Protein AF-A0A8K0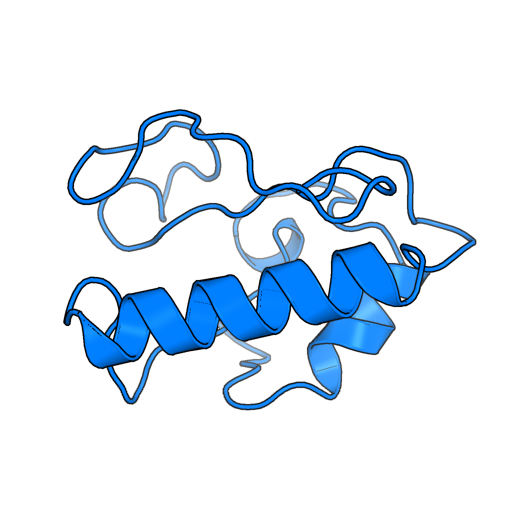CKU9-F1 (afdb_monomer_lite)

InterPro domains:
  IPR002502 N-acetylmuramoyl-L-alanine amidase domain [PF01510] (1-82)
  IPR002502 N-acetylmuramoyl-L-alanine amidase domain [cd06583] (1-83)
  IPR006619 Peptidoglycan recognition protein family domain, metazoa/bacteria [SM00701] (1-75)
  IPR015510 Peptidoglycan recognition protein [PTHR11022] (1-94)
  IPR036505 N-acetylmuramoyl-L-alanine amidase/PGRP domain superfamily [G3DSA:3.40.80.10] (1-98)
  IPR036505 N-acetylmuramoyl-L-alanine amidase/PGRP domain superfamily [SSF55846] (1-96)

Organism: Ignelater luminosus (NCBI:txid2038154)

Secondary structure (DSSP, 8-state):
--TTS----SS-TTS--SSSTTTTTT------SS--SSSPPPHHHHHHHHHHHHHHHHTTSS-TTPPB--GGGTSSS-TT-HHHHHHHTTSTTB-S--

Sequence (98 aa):
VGEDGNVYEGRGWGKTGAHAPDFNSKSIGICVIGTFTSKLPNAVALKAVKDLISCGVSQGKIKTAYKLLGHRQAKATECPGNKFYEEIKTWPNWTPNP

Structure (mmCIF, N/CA/C/O backbone):
data_AF-A0A8K0CKU9-F1
#
_entry.id   AF-A0A8K0CKU9-F1
#
loop_
_atom_site.group_PDB
_atom_site.id
_atom_site.type_symbol
_atom_site.label_atom_id
_atom_site.label_alt_id
_atom_site.label_comp_id
_atom_site.label_asym_id
_atom_site.label_entity_id
_atom_site.label_seq_id
_atom_site.pdbx_PDB_ins_code
_atom_site.Cartn_x
_atom_site.Cartn_y
_atom_site.Cartn_z
_atom_site.occupancy
_atom_site.B_iso_or_equiv
_atom_site.auth_seq_id
_atom_site.auth_comp_id
_atom_site.auth_asym_id
_atom_site.auth_atom_id
_atom_site.pdbx_PDB_model_num
ATOM 1 N N . VAL A 1 1 ? -1.784 -7.290 -2.988 1.00 98.62 1 VAL A N 1
ATOM 2 C CA . VAL A 1 1 ? -2.281 -6.843 -4.308 1.00 98.62 1 VAL A CA 1
ATOM 3 C C . VAL A 1 1 ? -1.290 -7.291 -5.356 1.00 98.62 1 VAL A C 1
ATOM 5 O O . VAL A 1 1 ? -0.111 -6.986 -5.201 1.00 98.62 1 VAL A O 1
ATOM 8 N N . GLY A 1 2 ? -1.732 -8.080 -6.330 1.00 98.62 2 GLY A N 1
ATOM 9 C CA . GLY A 1 2 ? -0.885 -8.540 -7.431 1.00 98.62 2 GLY A CA 1
ATOM 10 C C . GLY A 1 2 ? -0.917 -7.587 -8.626 1.00 98.62 2 GLY A C 1
ATOM 11 O O . GLY A 1 2 ? -1.813 -6.751 -8.743 1.00 98.62 2 GLY A O 1
ATOM 12 N N . GLU A 1 3 ? 0.056 -7.726 -9.530 1.00 98.56 3 GLU A N 1
ATOM 13 C CA . GLU A 1 3 ? 0.053 -7.040 -10.837 1.00 98.56 3 GLU A CA 1
ATOM 14 C C . GLU A 1 3 ? -1.036 -7.575 -11.790 1.00 98.56 3 GLU A C 1
ATOM 16 O O . GLU A 1 3 ? -1.276 -7.006 -12.848 1.00 98.56 3 GLU A O 1
ATOM 21 N N . ASP A 1 4 ? -1.764 -8.618 -11.401 1.00 98.56 4 ASP A N 1
ATOM 22 C CA . ASP A 1 4 ? -3.004 -9.062 -12.042 1.00 98.56 4 ASP A CA 1
ATOM 23 C C . ASP A 1 4 ? -4.230 -8.205 -11.659 1.00 98.56 4 ASP A C 1
ATOM 25 O O . ASP A 1 4 ? -5.320 -8.417 -12.181 1.00 98.56 4 ASP A O 1
ATOM 29 N N . GLY A 1 5 ? -4.066 -7.238 -10.747 1.00 97.94 5 GLY A N 1
ATOM 30 C CA . GLY A 1 5 ? -5.144 -6.381 -10.250 1.00 97.94 5 GLY A CA 1
ATOM 31 C C . GLY A 1 5 ? -5.981 -7.012 -9.134 1.00 97.94 5 GLY A C 1
ATOM 32 O O . GLY A 1 5 ? -6.897 -6.363 -8.628 1.00 97.94 5 GLY A O 1
ATOM 33 N N . ASN A 1 6 ? -5.664 -8.236 -8.698 1.00 98.69 6 ASN A N 1
ATOM 34 C CA . ASN A 1 6 ? -6.402 -8.903 -7.631 1.00 98.69 6 ASN A CA 1
ATOM 35 C C . ASN A 1 6 ? -5.919 -8.475 -6.238 1.00 98.69 6 ASN A C 1
ATOM 37 O O . ASN A 1 6 ? -4.725 -8.260 -5.967 1.00 98.69 6 ASN A O 1
ATOM 41 N N . VAL A 1 7 ? -6.874 -8.399 -5.310 1.00 98.69 7 VAL A N 1
ATOM 42 C CA . VAL A 1 7 ? -6.615 -8.235 -3.878 1.00 98.69 7 VAL A CA 1
ATOM 43 C C . VAL A 1 7 ? -6.661 -9.606 -3.214 1.00 98.69 7 VAL A C 1
ATOM 45 O O . VAL A 1 7 ? -7.673 -10.294 -3.256 1.00 98.69 7 VAL A O 1
ATOM 48 N N . TYR A 1 8 ? -5.560 -9.969 -2.564 1.00 98.69 8 TYR A N 1
ATOM 49 C CA . TYR A 1 8 ? -5.404 -11.228 -1.847 1.00 98.69 8 TYR A CA 1
ATOM 50 C C . TYR A 1 8 ? -5.454 -10.960 -0.347 1.00 98.69 8 TYR A C 1
ATOM 52 O O . TYR A 1 8 ? -4.719 -10.100 0.151 1.00 98.69 8 TYR A O 1
ATOM 60 N N . GLU A 1 9 ? -6.313 -11.679 0.370 1.00 98.38 9 GLU A N 1
ATOM 61 C CA . GLU A 1 9 ? -6.421 -11.543 1.817 1.00 98.38 9 GLU A CA 1
ATOM 62 C C . GLU A 1 9 ? -5.237 -12.224 2.520 1.00 98.38 9 GLU A C 1
ATOM 64 O O . GLU A 1 9 ? -4.975 -13.409 2.332 1.00 98.38 9 GLU A O 1
ATOM 69 N N . GLY A 1 10 ? -4.507 -11.449 3.327 1.00 97.75 10 GLY A N 1
ATOM 70 C CA . GLY A 1 10 ? -3.505 -11.964 4.261 1.00 97.75 10 GLY A CA 1
ATOM 71 C C . GLY A 1 10 ? -4.139 -12.281 5.616 1.00 97.75 10 GLY A C 1
ATOM 72 O O . GLY A 1 10 ? -4.869 -13.250 5.768 1.00 97.75 10 GLY A O 1
ATOM 73 N N . ARG A 1 11 ? -3.879 -11.440 6.629 1.00 96.94 11 ARG A N 1
ATOM 74 C CA . ARG A 1 11 ? -4.576 -11.555 7.927 1.00 96.94 11 ARG A CA 1
ATOM 75 C C . ARG A 1 11 ? -6.009 -11.031 7.922 1.00 96.94 11 ARG A C 1
ATOM 77 O O . ARG A 1 11 ? -6.757 -11.383 8.829 1.00 96.94 11 ARG A O 1
ATOM 84 N N . GLY A 1 12 ? -6.373 -10.224 6.934 1.00 96.50 12 GLY A N 1
ATOM 85 C CA . GLY A 1 12 ? -7.716 -9.670 6.820 1.00 96.50 12 GLY A CA 1
ATOM 86 C C . GLY A 1 12 ? -8.001 -8.520 7.783 1.00 96.50 12 GLY A C 1
ATOM 87 O O . GLY A 1 12 ? -7.157 -8.083 8.570 1.00 96.50 12 GLY A O 1
ATOM 88 N N . TRP A 1 13 ? -9.221 -8.000 7.690 1.00 97.25 13 TRP A N 1
ATOM 89 C CA . TRP A 1 13 ? -9.675 -6.865 8.489 1.00 97.25 13 TRP A CA 1
ATOM 90 C C . TRP A 1 13 ? -9.861 -7.228 9.967 1.00 97.25 13 TRP A C 1
ATOM 92 O O . TRP A 1 13 ? -10.333 -8.310 10.307 1.00 97.25 13 TRP A O 1
ATOM 102 N N . GLY A 1 14 ? -9.555 -6.286 10.865 1.00 95.00 14 GLY A N 1
ATOM 103 C CA . GLY A 1 14 ? -9.784 -6.452 12.308 1.00 95.00 14 GLY A CA 1
ATOM 104 C C . GLY A 1 14 ? -8.862 -7.469 12.991 1.00 95.00 14 GLY A C 1
ATOM 105 O O . GLY A 1 14 ? -9.112 -7.847 14.134 1.00 95.00 14 GLY A O 1
ATOM 106 N N . LYS A 1 15 ? -7.805 -7.924 12.308 1.00 96.88 15 LYS A N 1
ATOM 107 C CA . LYS A 1 15 ? -6.780 -8.815 12.857 1.00 96.88 15 LYS A CA 1
ATOM 108 C C . LYS A 1 15 ? -5.442 -8.086 12.949 1.00 96.88 15 LYS A C 1
ATOM 110 O O . LYS A 1 15 ? -5.041 -7.396 12.016 1.00 96.88 15 LYS A O 1
ATOM 115 N N . THR A 1 16 ? -4.726 -8.295 14.050 1.00 97.31 16 THR A N 1
ATOM 116 C CA . THR A 1 16 ? -3.362 -7.781 14.230 1.00 97.31 16 THR A CA 1
ATOM 117 C C . THR A 1 16 ? -2.393 -8.519 13.304 1.00 97.31 16 THR A C 1
ATOM 119 O O . THR A 1 16 ? -2.299 -9.751 13.335 1.00 97.31 16 THR A O 1
ATOM 122 N N . GLY A 1 17 ? -1.683 -7.759 12.468 1.00 95.38 17 GLY A N 1
ATOM 123 C CA . GLY A 1 17 ? -0.622 -8.256 11.591 1.00 95.38 17 GLY A CA 1
ATOM 124 C C . GLY A 1 17 ? 0.754 -8.308 12.269 1.00 95.38 17 GLY A C 1
ATOM 125 O O . GLY A 1 17 ? 0.886 -8.078 13.468 1.00 95.38 17 GLY A O 1
ATOM 126 N N . ALA A 1 18 ? 1.794 -8.597 11.483 1.00 97.12 18 ALA A N 1
ATOM 127 C CA . ALA A 1 18 ? 3.196 -8.608 11.924 1.00 97.12 18 ALA A CA 1
ATOM 128 C C . ALA A 1 18 ? 4.130 -7.914 10.907 1.00 97.12 18 ALA A C 1
ATOM 130 O O . ALA A 1 18 ? 5.242 -8.363 10.647 1.00 97.12 18 ALA A O 1
ATOM 131 N N . HIS A 1 19 ? 3.659 -6.831 10.284 1.00 96.31 19 HIS A N 1
ATOM 132 C CA . HIS A 1 19 ? 4.368 -6.116 9.216 1.00 96.31 19 HIS A CA 1
ATOM 133 C C . HIS A 1 19 ? 5.230 -4.944 9.718 1.00 96.31 19 HIS A C 1
ATOM 135 O O . HIS A 1 19 ? 6.278 -4.664 9.138 1.00 96.31 19 HIS A O 1
ATOM 141 N N . ALA A 1 20 ? 4.835 -4.258 10.792 1.00 97.44 20 ALA A N 1
ATOM 142 C CA . ALA A 1 20 ? 5.555 -3.112 11.353 1.00 97.44 20 ALA A CA 1
ATOM 143 C C . ALA A 1 20 ? 5.353 -3.063 12.883 1.00 97.44 20 ALA A C 1
ATOM 145 O O . ALA A 1 20 ? 4.245 -2.734 13.304 1.00 97.44 20 ALA A O 1
ATOM 146 N N . PRO A 1 21 ? 6.370 -3.401 13.706 1.00 96.50 21 PRO A N 1
ATOM 147 C CA . PRO A 1 21 ? 6.230 -3.634 15.152 1.00 96.50 21 PRO A CA 1
ATOM 148 C C . PRO A 1 21 ? 5.367 -2.610 15.900 1.00 96.50 21 PRO A C 1
ATOM 150 O O . PRO A 1 21 ? 4.373 -2.997 16.509 1.00 96.50 21 PRO A O 1
ATOM 153 N N . ASP A 1 22 ? 5.651 -1.316 15.738 1.00 96.75 22 ASP A N 1
ATOM 154 C CA . ASP A 1 22 ? 4.962 -0.236 16.466 1.00 96.75 22 ASP A CA 1
ATOM 155 C C . ASP A 1 22 ? 3.609 0.169 15.859 1.00 96.75 22 ASP A C 1
ATOM 157 O O . ASP A 1 22 ? 2.910 1.047 16.378 1.00 96.75 22 ASP A O 1
ATOM 161 N N . PHE A 1 23 ? 3.238 -0.446 14.733 1.00 97.44 23 PHE A N 1
ATOM 162 C CA . PHE A 1 23 ? 2.035 -0.136 13.962 1.00 97.44 23 PHE A CA 1
ATOM 163 C C . PHE A 1 23 ? 1.076 -1.319 13.815 1.00 97.44 23 PHE A C 1
ATOM 165 O O . PHE A 1 23 ? -0.086 -1.100 13.493 1.00 97.44 23 PHE A O 1
ATOM 172 N N . ASN A 1 24 ? 1.510 -2.547 14.104 1.00 97.56 24 ASN A N 1
ATOM 173 C CA . ASN A 1 24 ? 0.729 -3.772 13.903 1.00 97.56 24 ASN A CA 1
ATOM 174 C C . ASN A 1 24 ? -0.673 -3.744 14.534 1.00 97.56 24 ASN A C 1
ATOM 176 O O . ASN A 1 24 ? -1.601 -4.316 13.971 1.00 97.56 24 ASN A O 1
ATOM 180 N N . SER A 1 25 ? -0.832 -3.100 15.695 1.00 96.56 25 SER A N 1
ATOM 181 C CA . SER A 1 25 ? -2.106 -3.007 16.425 1.00 96.56 25 SER A CA 1
ATOM 182 C C . SER A 1 25 ? -2.964 -1.794 16.046 1.00 96.56 25 SER A C 1
ATOM 184 O O . SER A 1 25 ? -4.104 -1.695 16.493 1.00 96.56 25 SER A O 1
ATOM 186 N N . LYS A 1 26 ? -2.434 -0.859 15.246 1.00 95.50 26 LYS A N 1
ATOM 187 C CA . LYS A 1 26 ? -3.077 0.430 14.929 1.00 95.50 26 LYS A CA 1
ATOM 188 C C . LYS A 1 26 ? -3.144 0.746 13.433 1.00 95.50 26 LYS A C 1
ATOM 190 O O . LYS A 1 26 ? -3.557 1.845 13.067 1.00 95.50 26 LYS A O 1
ATOM 195 N N . SER A 1 27 ? -2.728 -0.175 12.568 1.00 97.12 27 SER A N 1
ATOM 196 C CA . SER A 1 27 ? -2.742 0.008 11.117 1.00 97.12 27 SER A CA 1
ATOM 197 C C . SER A 1 27 ? -3.104 -1.272 10.370 1.00 97.12 27 SER A C 1
ATOM 199 O O . SER A 1 27 ? -3.113 -2.366 10.931 1.00 97.12 27 SER A O 1
ATOM 201 N N . ILE A 1 28 ? -3.398 -1.111 9.081 1.00 98.06 28 ILE A N 1
ATOM 202 C CA . ILE A 1 28 ? -3.554 -2.207 8.129 1.00 98.06 28 ILE A CA 1
ATOM 203 C C . ILE A 1 28 ? -2.370 -2.159 7.166 1.00 98.06 28 ILE A C 1
ATOM 205 O O . ILE A 1 28 ? -2.148 -1.148 6.500 1.00 98.06 28 ILE A O 1
ATOM 209 N N . GLY A 1 29 ? -1.611 -3.250 7.082 1.00 98.06 29 GLY A N 1
ATOM 210 C CA . GLY A 1 29 ? -0.545 -3.406 6.097 1.00 98.06 29 GLY A CA 1
ATOM 211 C C . GLY A 1 29 ? -1.084 -3.892 4.753 1.00 98.06 29 GLY A C 1
ATOM 212 O O . GLY A 1 29 ? -1.603 -5.003 4.661 1.00 98.06 29 GLY A O 1
ATOM 213 N N . ILE A 1 30 ? -0.908 -3.091 3.700 1.00 98.62 30 ILE A N 1
ATOM 214 C CA . ILE A 1 30 ? -1.215 -3.481 2.317 1.00 98.62 30 ILE A CA 1
ATOM 215 C C . ILE A 1 30 ? 0.104 -3.720 1.581 1.00 98.62 30 ILE A C 1
ATOM 217 O O . ILE A 1 30 ? 0.897 -2.801 1.393 1.00 98.62 30 ILE A O 1
ATOM 221 N N . CYS A 1 31 ? 0.339 -4.962 1.157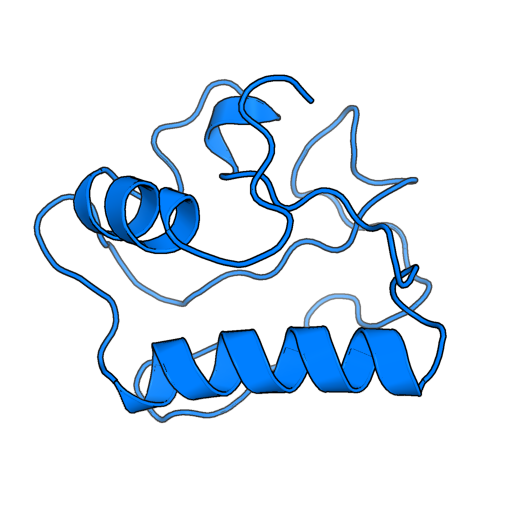 1.00 98.38 31 CYS A N 1
ATOM 222 C CA . CYS A 1 31 ? 1.507 -5.331 0.362 1.00 98.38 31 CYS A CA 1
ATOM 223 C C . CYS A 1 31 ? 1.144 -5.382 -1.127 1.00 98.38 31 CYS A C 1
ATOM 225 O O . CYS A 1 31 ? 0.171 -6.045 -1.512 1.00 98.38 31 CYS A O 1
ATOM 227 N N . VAL A 1 32 ? 1.936 -4.713 -1.964 1.00 98.75 32 VAL A N 1
ATOM 228 C CA . VAL A 1 32 ? 1.914 -4.905 -3.418 1.00 98.75 32 VAL A CA 1
ATOM 229 C C . VAL A 1 32 ? 3.003 -5.915 -3.764 1.00 98.75 32 VAL A C 1
ATOM 231 O O . VAL A 1 32 ? 4.151 -5.745 -3.363 1.00 98.75 32 VAL A O 1
ATOM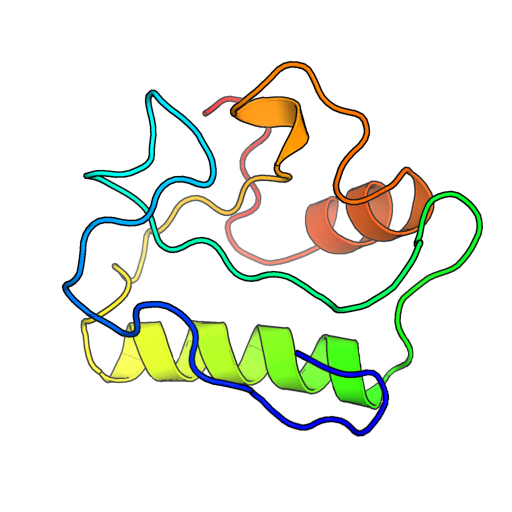 234 N N . ILE A 1 33 ? 2.632 -6.996 -4.444 1.00 98.69 33 ILE A N 1
ATOM 235 C CA . ILE A 1 33 ? 3.503 -8.147 -4.687 1.00 98.69 33 ILE A CA 1
ATOM 236 C C . ILE A 1 33 ? 4.483 -7.785 -5.806 1.00 98.69 33 ILE A C 1
ATOM 238 O O . ILE A 1 33 ? 4.082 -7.647 -6.958 1.00 98.69 33 ILE A O 1
ATOM 242 N N . GLY A 1 34 ? 5.761 -7.619 -5.462 1.00 98.25 34 GLY A N 1
ATOM 243 C CA . GLY A 1 34 ? 6.827 -7.320 -6.417 1.00 98.25 34 GLY A CA 1
ATOM 244 C C . GLY A 1 34 ? 7.961 -6.485 -5.820 1.00 98.25 34 GLY A C 1
ATOM 245 O O . GLY A 1 34 ? 8.020 -6.248 -4.613 1.00 98.25 34 GLY A O 1
ATOM 246 N N . THR A 1 35 ? 8.864 -6.028 -6.690 1.00 98.50 35 THR A N 1
ATOM 247 C CA . THR A 1 35 ? 9.973 -5.125 -6.345 1.00 98.50 35 THR A CA 1
ATOM 248 C C . THR A 1 35 ? 9.841 -3.828 -7.132 1.00 98.50 35 THR A C 1
ATOM 250 O O . THR A 1 35 ? 9.907 -3.826 -8.363 1.00 98.50 35 THR A O 1
ATOM 253 N N . PHE A 1 36 ? 9.693 -2.716 -6.411 1.00 98.62 36 PHE A N 1
ATOM 254 C CA . PHE A 1 36 ? 9.357 -1.410 -6.988 1.00 98.62 36 PHE A CA 1
ATOM 255 C C . PHE A 1 36 ? 10.397 -0.329 -6.672 1.00 98.62 36 PHE A C 1
ATOM 257 O O . PHE A 1 36 ? 10.097 0.860 -6.537 1.00 98.62 36 PHE A O 1
ATOM 264 N N . THR A 1 37 ? 11.659 -0.744 -6.538 1.00 98.50 37 THR A N 1
ATOM 265 C CA . THR A 1 37 ? 12.781 0.177 -6.331 1.00 98.50 37 THR A CA 1
ATOM 266 C C . THR A 1 37 ? 13.003 1.062 -7.555 1.00 98.50 37 THR A C 1
ATOM 268 O O . THR A 1 37 ? 13.129 2.274 -7.403 1.00 98.50 37 THR A O 1
ATOM 271 N N . SER A 1 38 ? 12.992 0.481 -8.758 1.00 98.31 38 SER A N 1
ATOM 272 C CA . SER A 1 38 ? 13.289 1.162 -10.029 1.00 98.31 38 SER A CA 1
ATOM 273 C C . SER A 1 38 ? 12.096 1.290 -10.983 1.00 98.31 38 SER A C 1
ATOM 275 O O . SER A 1 38 ? 12.198 1.998 -11.983 1.00 98.31 38 SER A O 1
ATOM 277 N N . LYS A 1 39 ? 10.953 0.671 -10.667 1.00 98.19 39 LYS A N 1
ATOM 278 C CA . LYS A 1 39 ? 9.714 0.722 -11.460 1.00 98.19 39 LYS A CA 1
ATOM 279 C C . LYS A 1 39 ? 8.489 0.863 -10.561 1.00 98.19 39 LYS A C 1
ATOM 281 O O . LYS A 1 39 ? 8.560 0.521 -9.384 1.00 98.19 39 LYS A O 1
ATOM 286 N N . LEU A 1 40 ? 7.382 1.345 -11.115 1.00 98.62 40 LEU A N 1
ATOM 287 C CA . LEU A 1 40 ? 6.091 1.351 -10.426 1.00 98.62 40 LEU A CA 1
ATOM 288 C C . LEU A 1 40 ? 5.392 -0.009 -10.555 1.00 98.62 40 LEU A C 1
ATOM 290 O O . LEU A 1 40 ? 5.644 -0.715 -11.536 1.00 98.62 40 LEU A O 1
ATOM 294 N N . PRO A 1 41 ? 4.497 -0.361 -9.613 1.00 98.69 41 PRO A N 1
ATOM 295 C CA . PRO A 1 41 ? 3.446 -1.329 -9.891 1.00 98.69 41 PRO A CA 1
ATOM 296 C C . PRO A 1 41 ? 2.635 -0.883 -11.105 1.00 98.69 41 PRO A C 1
ATOM 298 O O . PRO A 1 41 ? 2.449 0.318 -11.325 1.00 98.69 41 PRO A O 1
ATOM 301 N N . ASN A 1 42 ? 2.134 -1.833 -11.886 1.00 98.75 42 ASN A N 1
ATOM 302 C CA . ASN A 1 42 ? 1.292 -1.495 -13.024 1.00 98.75 42 ASN A CA 1
ATOM 303 C C . ASN A 1 42 ? -0.018 -0.784 -12.614 1.00 98.75 42 ASN A C 1
ATOM 305 O O . ASN A 1 42 ? -0.437 -0.768 -11.452 1.00 98.75 42 ASN A O 1
ATOM 309 N N . ALA A 1 43 ? -0.689 -0.184 -13.600 1.00 98.69 43 ALA A N 1
ATOM 310 C CA . ALA A 1 43 ? -1.867 0.647 -13.361 1.00 98.69 43 ALA A CA 1
ATOM 311 C C . ALA A 1 43 ? -3.012 -0.107 -12.660 1.00 98.69 43 ALA A C 1
ATOM 313 O O . ALA A 1 43 ? -3.693 0.472 -11.811 1.00 98.69 43 ALA A O 1
ATOM 314 N N . VAL A 1 44 ? -3.209 -1.394 -12.973 1.00 98.75 44 VAL A N 1
ATOM 315 C CA . VAL A 1 44 ? -4.276 -2.201 -12.361 1.00 98.75 44 VAL A CA 1
ATOM 316 C C . VAL A 1 44 ? -3.991 -2.501 -10.890 1.00 98.75 44 VAL A C 1
ATOM 318 O O . VAL A 1 44 ? -4.902 -2.396 -10.072 1.00 98.75 44 VAL A O 1
ATOM 321 N N . ALA A 1 45 ? -2.734 -2.754 -10.513 1.00 98.88 45 ALA A N 1
ATOM 322 C CA . ALA A 1 45 ? -2.341 -2.905 -9.114 1.00 98.88 45 ALA A CA 1
ATOM 323 C C . ALA A 1 45 ? -2.489 -1.592 -8.333 1.00 98.88 45 ALA A C 1
ATOM 325 O O . ALA A 1 45 ? -3.038 -1.592 -7.231 1.00 98.88 45 ALA A O 1
ATOM 326 N N . LEU A 1 46 ? -2.048 -0.461 -8.900 1.00 98.88 46 LEU A N 1
ATOM 327 C CA . LEU A 1 46 ? -2.198 0.854 -8.260 1.00 98.88 46 LEU A C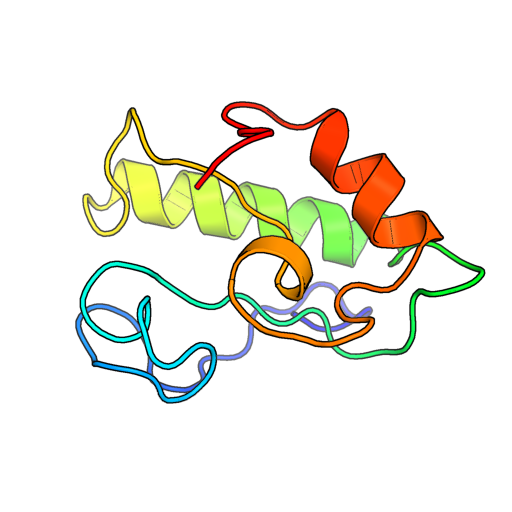A 1
ATOM 328 C C . LEU A 1 46 ? -3.673 1.194 -8.025 1.00 98.88 46 LEU A C 1
ATOM 330 O O . LEU A 1 46 ? -4.038 1.642 -6.935 1.00 98.88 46 LEU A O 1
ATOM 334 N N . LYS A 1 47 ? -4.527 0.940 -9.024 1.00 98.81 47 LYS A N 1
ATOM 335 C CA . LYS A 1 47 ? -5.975 1.108 -8.898 1.00 98.81 47 LYS A CA 1
ATOM 336 C C . LYS A 1 47 ? -6.545 0.202 -7.805 1.00 98.81 47 LYS A C 1
ATOM 338 O O . LYS A 1 47 ? -7.254 0.696 -6.937 1.00 98.81 47 LYS A O 1
ATOM 343 N N . ALA A 1 48 ? -6.177 -1.078 -7.787 1.00 98.88 48 ALA A N 1
ATOM 344 C CA . ALA A 1 48 ? -6.660 -2.028 -6.789 1.00 98.88 48 ALA A CA 1
ATOM 345 C C . ALA A 1 48 ? -6.274 -1.637 -5.351 1.00 98.88 48 ALA A C 1
ATOM 347 O O . ALA A 1 48 ? -7.077 -1.808 -4.437 1.00 98.88 48 ALA A O 1
ATOM 348 N N . VAL A 1 49 ? -5.084 -1.063 -5.126 1.00 98.75 49 VAL A N 1
ATOM 349 C CA . VAL A 1 49 ? -4.712 -0.530 -3.801 1.00 98.75 49 VAL A CA 1
ATOM 350 C C . VAL A 1 49 ? -5.603 0.652 -3.412 1.00 98.75 49 VAL A C 1
ATOM 352 O O . VAL A 1 49 ? -6.101 0.686 -2.287 1.00 98.75 49 VAL A O 1
ATOM 355 N N . LYS A 1 50 ? -5.818 1.613 -4.321 1.00 98.75 50 LYS A N 1
ATOM 356 C CA . LYS A 1 50 ? -6.674 2.783 -4.060 1.00 98.75 50 LYS A CA 1
ATOM 357 C C . LYS A 1 50 ? -8.111 2.353 -3.758 1.00 98.75 50 LYS A C 1
ATOM 359 O O . LYS A 1 50 ? -8.660 2.763 -2.738 1.00 98.75 50 LYS A O 1
ATOM 364 N N . ASP A 1 51 ? -8.664 1.454 -4.568 1.00 98.81 51 ASP A N 1
ATOM 365 C CA . ASP A 1 51 ? -10.005 0.897 -4.373 1.00 98.81 51 ASP A CA 1
ATOM 366 C C . ASP A 1 51 ? -10.113 0.140 -3.041 1.00 98.81 51 ASP A C 1
ATOM 368 O O . ASP A 1 51 ? -11.100 0.292 -2.324 1.00 98.81 51 ASP A O 1
ATOM 372 N N . LEU A 1 52 ? -9.084 -0.627 -2.659 1.00 98.75 52 LEU A N 1
ATOM 373 C CA . LEU A 1 52 ? -9.044 -1.334 -1.377 1.00 98.75 52 LEU A CA 1
ATOM 374 C C . LEU A 1 52 ? -9.055 -0.370 -0.184 1.00 98.75 52 LEU A C 1
ATOM 376 O O . LEU A 1 52 ? -9.762 -0.617 0.793 1.00 98.75 52 LEU A O 1
ATOM 380 N N . ILE A 1 53 ? -8.298 0.728 -0.258 1.00 98.69 53 ILE A N 1
ATOM 381 C CA . ILE A 1 53 ? -8.298 1.769 0.778 1.00 98.69 53 ILE A CA 1
ATOM 382 C C . ILE A 1 53 ? -9.683 2.418 0.864 1.00 98.69 53 ILE A C 1
ATOM 384 O O . ILE A 1 53 ? -10.255 2.481 1.952 1.00 98.69 53 ILE A O 1
ATOM 388 N N . SER A 1 54 ? -10.254 2.843 -0.268 1.00 98.56 54 SER A N 1
ATOM 389 C CA . SER A 1 54 ? -11.594 3.443 -0.323 1.00 98.56 54 SER A CA 1
ATOM 390 C C . SER A 1 54 ? -12.672 2.507 0.226 1.00 98.56 54 SER A C 1
ATOM 392 O O . SER A 1 54 ? -13.513 2.935 1.014 1.00 98.56 54 SER A O 1
ATOM 394 N N . CYS A 1 55 ? -12.608 1.223 -0.122 1.00 98.56 55 CYS A N 1
ATOM 395 C CA . CYS A 1 55 ? -13.498 0.178 0.377 1.00 98.56 55 CYS A CA 1
ATOM 396 C C . CYS A 1 55 ? -13.341 -0.035 1.894 1.00 98.56 55 CYS A C 1
ATOM 398 O O . CYS A 1 55 ? -14.325 -0.162 2.624 1.00 98.56 55 CYS A O 1
ATOM 400 N N . GLY A 1 56 ? -12.105 -0.015 2.402 1.00 98.50 56 GLY A N 1
ATOM 401 C CA . GLY A 1 56 ? -11.835 -0.064 3.838 1.00 98.50 56 GLY A CA 1
ATOM 402 C C . GLY A 1 56 ? -12.413 1.142 4.583 1.00 98.50 56 GLY A C 1
ATOM 403 O O . GLY A 1 56 ? -12.959 0.976 5.674 1.00 98.50 56 GLY A O 1
ATOM 404 N N . VAL A 1 57 ? -12.343 2.338 3.992 1.00 98.56 57 VAL A N 1
ATOM 405 C CA . VAL A 1 57 ? -12.949 3.556 4.553 1.00 98.56 57 VAL A CA 1
ATOM 406 C C . VAL A 1 57 ? -14.474 3.469 4.549 1.00 98.56 57 VAL A C 1
ATOM 408 O O . VAL A 1 57 ? -15.092 3.700 5.587 1.00 98.56 57 VAL A O 1
ATOM 411 N N . SER A 1 58 ? -15.095 3.083 3.430 1.00 98.56 58 SER A N 1
ATOM 412 C CA . SER A 1 58 ? -16.559 2.991 3.324 1.00 98.56 58 SER A CA 1
ATOM 413 C C . SER A 1 58 ? -17.159 1.951 4.273 1.00 98.56 58 SER A C 1
ATOM 415 O O . SER A 1 58 ? -18.276 2.120 4.748 1.00 98.56 58 SER A O 1
ATOM 417 N N . GLN A 1 59 ? -16.412 0.887 4.580 1.00 98.06 59 GLN A N 1
ATOM 418 C CA . GLN A 1 59 ? -16.809 -0.148 5.538 1.00 98.06 59 GLN A CA 1
ATOM 419 C C . GLN A 1 59 ? -16.430 0.172 6.995 1.00 98.06 59 GLN A C 1
ATOM 421 O O . GLN A 1 59 ? -16.606 -0.674 7.875 1.00 98.06 59 GLN A O 1
ATOM 426 N N . GLY A 1 60 ? -15.842 1.341 7.270 1.00 97.88 60 GLY A N 1
ATOM 427 C CA . GLY A 1 60 ? -15.390 1.719 8.613 1.00 97.88 60 GLY A CA 1
ATOM 428 C C . GLY A 1 60 ? -14.224 0.880 9.155 1.00 97.88 60 GLY A C 1
ATOM 429 O O . GLY A 1 60 ? -13.948 0.911 10.352 1.00 97.88 60 GLY A O 1
ATOM 430 N N . LYS A 1 61 ? -13.528 0.121 8.299 1.00 97.75 61 LYS A N 1
ATOM 431 C CA . LYS A 1 61 ? -12.314 -0.640 8.654 1.00 97.75 61 LYS A CA 1
ATOM 432 C C . LYS A 1 61 ? -11.073 0.251 8.709 1.00 97.75 61 LYS A C 1
ATOM 434 O O . LYS A 1 61 ? -10.132 -0.049 9.438 1.00 97.75 61 LYS A O 1
ATOM 439 N N . ILE A 1 62 ? -11.082 1.340 7.945 1.00 98.19 62 ILE A N 1
ATOM 440 C CA . ILE A 1 62 ? -10.069 2.396 7.930 1.00 98.19 62 ILE A CA 1
ATOM 441 C C . ILE A 1 62 ? -10.779 3.704 8.303 1.00 98.19 62 ILE A C 1
ATOM 443 O O . ILE A 1 62 ? -11.868 3.985 7.810 1.00 98.19 62 ILE A O 1
ATOM 447 N N . LYS A 1 63 ? -10.190 4.510 9.193 1.00 97.69 63 LYS A N 1
ATOM 448 C CA . LYS A 1 63 ? -10.757 5.824 9.546 1.00 97.69 63 LYS A CA 1
ATOM 449 C C . LYS A 1 63 ? -10.725 6.748 8.329 1.00 97.69 63 LYS A C 1
ATOM 451 O O . LYS A 1 63 ? -9.770 6.697 7.574 1.00 97.69 63 LYS A O 1
ATOM 456 N N . THR A 1 64 ? -11.697 7.642 8.176 1.00 97.00 64 THR A N 1
ATOM 457 C CA . THR A 1 64 ? -11.707 8.639 7.085 1.00 97.00 64 THR A CA 1
ATOM 458 C C . THR A 1 64 ? -10.454 9.521 7.084 1.00 97.00 64 THR A C 1
ATOM 460 O O . THR A 1 64 ? -9.853 9.726 6.037 1.00 97.00 64 THR A O 1
ATOM 463 N N . ALA A 1 65 ? -10.010 9.963 8.264 1.00 96.69 65 ALA A N 1
ATOM 464 C CA . ALA A 1 65 ? -8.761 10.701 8.474 1.00 96.69 65 ALA A CA 1
ATOM 465 C C . ALA A 1 65 ? -7.569 9.766 8.776 1.00 96.69 65 ALA A C 1
ATOM 467 O O . ALA A 1 65 ? -6.825 9.976 9.736 1.00 96.69 65 ALA A O 1
ATOM 468 N N . TYR A 1 66 ? -7.432 8.666 8.028 1.00 98.12 66 TYR A N 1
ATOM 469 C CA . TYR A 1 66 ? -6.284 7.767 8.172 1.00 98.12 66 TYR A CA 1
ATOM 470 C C . TYR A 1 66 ? -4.975 8.475 7.809 1.00 98.12 66 TYR A C 1
ATOM 472 O O . TYR A 1 66 ? -4.978 9.471 7.098 1.00 98.12 66 TYR A O 1
ATOM 480 N N . LYS A 1 67 ? -3.844 7.933 8.269 1.00 98.38 67 LYS A N 1
ATOM 481 C CA . LYS A 1 67 ? -2.514 8.313 7.781 1.00 98.38 67 LYS A CA 1
ATOM 482 C C . LYS A 1 67 ? -2.032 7.256 6.796 1.00 98.38 67 LYS A C 1
ATOM 484 O O . LYS A 1 67 ? -2.031 6.070 7.131 1.00 98.38 67 LYS A O 1
ATOM 489 N N . LEU A 1 68 ? -1.614 7.671 5.605 1.00 98.56 68 LEU A N 1
ATOM 490 C CA . LEU A 1 68 ? -0.947 6.806 4.638 1.00 98.56 68 LEU A CA 1
ATOM 491 C C . LEU A 1 68 ? 0.565 6.949 4.790 1.00 98.56 68 LEU A C 1
ATOM 493 O O . LEU A 1 68 ? 1.106 8.048 4.677 1.00 98.56 68 LEU A O 1
ATOM 497 N N . LEU A 1 69 ? 1.237 5.824 5.019 1.00 98.44 69 LEU A N 1
ATOM 498 C CA . LEU A 1 69 ? 2.679 5.753 5.216 1.00 98.44 69 LEU A CA 1
ATOM 499 C C . LEU A 1 69 ? 3.275 4.715 4.263 1.00 98.44 69 LEU A C 1
ATOM 501 O O . LEU A 1 69 ? 2.689 3.654 4.042 1.00 98.44 69 LEU A O 1
ATOM 505 N N . GLY A 1 70 ? 4.475 4.980 3.754 1.00 98.25 70 GLY A N 1
ATOM 506 C CA . GLY A 1 70 ? 5.332 3.934 3.208 1.00 98.25 70 GLY A CA 1
ATOM 507 C C . GLY A 1 70 ? 5.913 3.078 4.333 1.00 98.25 70 GLY A C 1
ATOM 508 O O . GLY A 1 70 ? 6.190 3.576 5.422 1.00 98.25 70 GLY A O 1
ATOM 509 N N . HIS A 1 71 ? 6.145 1.787 4.080 1.00 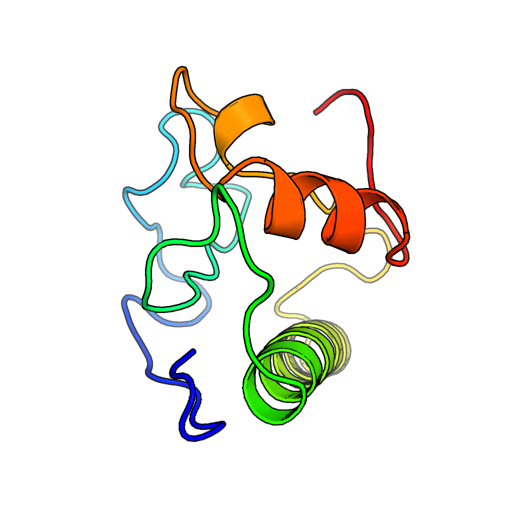98.12 71 HIS A N 1
ATOM 510 C CA . HIS A 1 71 ? 6.631 0.858 5.114 1.00 98.12 71 HIS A CA 1
ATOM 511 C C . HIS A 1 71 ? 7.949 1.311 5.764 1.00 98.12 71 HIS A C 1
ATOM 513 O O . HIS A 1 71 ? 8.093 1.202 6.980 1.00 98.12 71 HIS A O 1
ATOM 519 N N . ARG A 1 72 ? 8.846 1.925 4.984 1.00 97.69 72 ARG A N 1
ATOM 520 C CA . ARG A 1 72 ? 10.094 2.556 5.442 1.00 97.69 72 ARG A CA 1
ATOM 521 C C . ARG A 1 72 ? 9.921 3.647 6.500 1.00 97.69 72 ARG A C 1
ATOM 523 O O . ARG A 1 72 ? 10.859 3.918 7.234 1.00 97.69 72 ARG A O 1
ATOM 530 N N . GLN A 1 73 ? 8.747 4.275 6.597 1.00 98.12 73 GLN A N 1
ATOM 531 C CA . GLN A 1 73 ? 8.459 5.259 7.648 1.00 98.12 73 GLN A CA 1
ATOM 532 C C . GLN A 1 73 ? 8.086 4.587 8.982 1.00 98.12 73 GLN A C 1
ATOM 534 O O . GLN A 1 73 ? 8.120 5.233 10.020 1.00 98.12 73 GLN A O 1
ATOM 539 N N . ALA A 1 74 ? 7.728 3.298 8.967 1.00 96.75 74 ALA A N 1
ATOM 540 C CA . ALA A 1 74 ? 7.273 2.545 10.138 1.00 96.75 74 ALA A CA 1
ATOM 541 C C . ALA A 1 74 ? 8.286 1.496 10.637 1.00 96.75 74 ALA A C 1
ATOM 543 O O . ALA A 1 74 ? 8.119 0.942 11.722 1.00 96.75 74 ALA A O 1
ATOM 544 N N . LYS A 1 75 ? 9.300 1.168 9.831 1.00 95.25 75 LYS A N 1
ATOM 545 C CA . LYS A 1 75 ? 10.363 0.204 10.139 1.00 95.25 75 LYS A CA 1
ATOM 546 C C . LYS A 1 75 ? 11.594 0.534 9.294 1.00 95.25 75 LYS A C 1
ATOM 548 O O . LYS A 1 75 ? 11.449 0.971 8.158 1.00 95.25 75 LYS A O 1
ATOM 553 N N . ALA A 1 76 ? 12.794 0.247 9.798 1.00 96.88 76 ALA A N 1
ATOM 554 C CA . ALA A 1 76 ? 14.021 0.293 9.001 1.00 96.88 76 ALA A CA 1
ATOM 555 C C . ALA A 1 76 ? 13.982 -0.767 7.877 1.00 96.88 76 ALA A C 1
ATOM 557 O O . ALA A 1 76 ? 14.239 -1.951 8.103 1.00 96.88 76 ALA A O 1
ATOM 558 N N . THR A 1 77 ? 13.578 -0.356 6.675 1.00 97.62 77 THR A N 1
ATOM 559 C CA . THR A 1 77 ? 13.481 -1.192 5.470 1.00 97.62 77 THR A CA 1
ATOM 560 C C . THR A 1 77 ? 13.456 -0.314 4.219 1.00 97.62 77 THR A C 1
ATOM 562 O O . THR A 1 77 ? 13.078 0.853 4.280 1.00 97.62 77 THR A O 1
ATOM 565 N N . GLU A 1 78 ? 13.804 -0.877 3.064 1.00 97.75 78 GLU A N 1
ATOM 566 C CA . GLU A 1 78 ? 13.655 -0.208 1.770 1.00 97.75 78 GLU A CA 1
ATOM 567 C C . GLU A 1 78 ? 12.216 -0.248 1.232 1.00 97.75 78 GLU A C 1
ATOM 569 O O . GLU A 1 78 ? 11.872 0.515 0.329 1.00 97.75 78 GLU A O 1
ATOM 574 N N . CYS A 1 79 ? 11.344 -1.107 1.764 1.00 98.00 79 CYS A N 1
ATOM 575 C CA . CYS A 1 79 ? 9.944 -1.206 1.344 1.00 98.00 79 CYS A CA 1
ATOM 576 C C . CYS A 1 79 ? 9.235 0.166 1.470 1.00 98.00 79 CYS A C 1
ATOM 578 O O . CYS A 1 79 ? 9.422 0.858 2.469 1.00 98.00 79 CYS A O 1
ATOM 580 N N . PRO A 1 80 ? 8.436 0.629 0.491 1.00 98.25 80 PRO A N 1
ATOM 581 C CA . PRO A 1 80 ? 7.902 -0.103 -0.662 1.00 98.25 80 PRO A CA 1
ATOM 582 C C . PRO A 1 80 ? 8.770 -0.054 -1.938 1.00 98.25 80 PRO A C 1
ATOM 584 O O . PRO A 1 80 ? 8.295 -0.403 -3.013 1.00 98.25 80 PRO A O 1
ATOM 587 N N . GLY A 1 81 ? 10.037 0.356 -1.839 1.00 98.50 81 GLY A N 1
ATOM 588 C CA . GLY A 1 81 ? 10.904 0.659 -2.983 1.00 98.50 81 GLY A CA 1
ATOM 589 C C . GLY A 1 81 ? 10.800 2.129 -3.404 1.00 98.50 81 GLY A C 1
ATOM 590 O O . GLY A 1 81 ? 9.775 2.770 -3.192 1.00 98.50 81 GLY A O 1
ATOM 591 N N . ASN A 1 82 ? 11.878 2.695 -3.955 1.00 98.62 82 ASN A N 1
ATOM 592 C CA . ASN A 1 82 ? 11.985 4.140 -4.199 1.00 98.62 82 ASN A CA 1
ATOM 593 C C . ASN A 1 82 ? 10.935 4.673 -5.176 1.00 98.62 82 ASN A C 1
ATOM 595 O O . ASN A 1 82 ? 10.280 5.661 -4.861 1.00 98.62 82 ASN A O 1
ATOM 599 N N . LYS A 1 83 ? 10.729 4.026 -6.331 1.00 98.75 83 LYS A N 1
ATOM 600 C CA . LYS A 1 83 ? 9.727 4.503 -7.295 1.00 98.75 83 LYS A CA 1
ATOM 601 C C . LYS A 1 83 ? 8.316 4.446 -6.731 1.00 98.75 83 LYS A C 1
ATOM 603 O O . LYS A 1 83 ? 7.591 5.427 -6.853 1.00 98.75 83 LYS A O 1
ATOM 608 N N . PHE A 1 84 ? 7.938 3.346 -6.081 1.00 98.69 84 PHE A N 1
ATOM 609 C CA . PHE A 1 84 ? 6.599 3.261 -5.501 1.00 98.69 84 PHE A CA 1
ATOM 610 C C . PHE A 1 84 ? 6.423 4.180 -4.284 1.00 98.69 84 PHE A C 1
ATOM 612 O O . PHE A 1 84 ? 5.347 4.736 -4.095 1.00 98.69 84 PHE A O 1
ATOM 619 N N . TYR A 1 85 ? 7.478 4.412 -3.498 1.00 98.69 85 TYR A N 1
ATOM 620 C CA . TYR A 1 85 ? 7.449 5.389 -2.411 1.00 98.69 85 TYR A CA 1
ATOM 621 C C . TYR A 1 85 ? 7.171 6.810 -2.921 1.00 98.69 85 TYR A C 1
ATOM 623 O O . TYR A 1 85 ? 6.328 7.500 -2.357 1.00 98.69 85 TYR A O 1
ATOM 631 N N . GLU A 1 86 ? 7.826 7.232 -4.006 1.00 98.62 86 GLU A N 1
ATOM 632 C CA . GLU A 1 86 ? 7.564 8.542 -4.613 1.00 98.62 86 GLU A CA 1
ATOM 633 C C . GLU A 1 86 ? 6.138 8.666 -5.165 1.00 98.62 86 GLU A C 1
ATOM 635 O O . GLU A 1 86 ? 5.513 9.710 -5.002 1.00 98.62 86 GLU A O 1
ATOM 640 N N . GLU A 1 87 ? 5.580 7.592 -5.727 1.00 98.62 87 GLU A N 1
ATOM 641 C CA 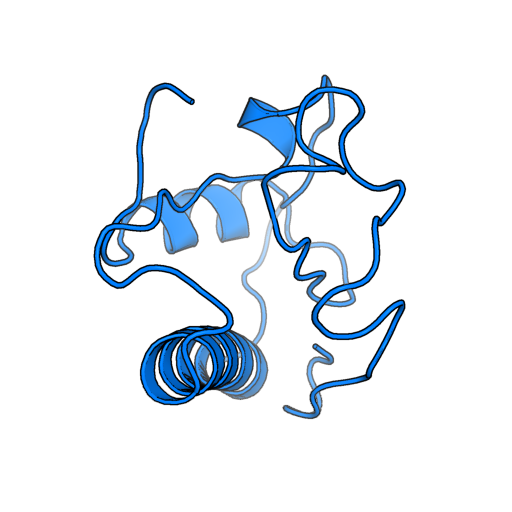. GLU A 1 87 ? 4.177 7.558 -6.158 1.00 98.62 87 GLU A CA 1
ATOM 642 C C . GLU A 1 87 ? 3.209 7.743 -4.980 1.00 98.62 87 GLU A C 1
ATOM 644 O O . GLU A 1 87 ? 2.353 8.625 -5.032 1.00 98.62 87 GLU A O 1
ATOM 649 N N . ILE A 1 88 ? 3.345 6.978 -3.888 1.00 98.25 88 ILE A N 1
ATOM 650 C CA . ILE A 1 88 ? 2.389 7.069 -2.766 1.00 98.25 88 ILE A CA 1
ATOM 651 C C . ILE A 1 88 ? 2.455 8.407 -2.020 1.00 98.25 88 ILE A C 1
ATOM 653 O O . ILE A 1 88 ? 1.484 8.770 -1.360 1.00 98.25 88 ILE A O 1
ATOM 657 N N . LYS A 1 89 ? 3.554 9.167 -2.140 1.00 98.56 89 LYS A N 1
ATOM 658 C CA . LYS A 1 89 ? 3.650 10.538 -1.603 1.00 98.56 89 LYS A CA 1
ATOM 659 C C . LYS A 1 89 ? 2.657 11.499 -2.254 1.00 98.56 89 LYS A C 1
ATOM 661 O O . LYS A 1 89 ? 2.317 12.514 -1.657 1.00 98.56 89 LYS A O 1
ATOM 666 N N . THR A 1 90 ? 2.187 11.183 -3.460 1.00 98.50 90 THR A N 1
ATOM 667 C CA . THR A 1 90 ? 1.194 11.985 -4.192 1.00 98.50 90 THR A CA 1
ATOM 668 C C . THR A 1 90 ? -0.250 11.634 -3.824 1.00 98.50 90 THR A C 1
ATOM 670 O O . THR A 1 90 ? -1.184 12.303 -4.265 1.00 98.50 90 THR A O 1
ATOM 673 N N . TRP A 1 91 ? -0.465 10.570 -3.043 1.00 98.44 91 TRP A N 1
ATOM 674 C CA . TRP A 1 91 ? -1.803 10.073 -2.738 1.00 98.44 91 TRP A CA 1
ATOM 675 C C . TRP A 1 91 ? -2.455 10.847 -1.583 1.00 98.44 91 TRP A C 1
ATOM 677 O O . TRP A 1 91 ? -1.760 11.364 -0.703 1.00 98.44 91 TRP A O 1
ATOM 687 N N . PRO A 1 92 ? -3.801 10.880 -1.524 1.00 97.62 92 PRO A N 1
ATOM 688 C CA . PRO A 1 92 ? -4.513 11.461 -0.395 1.00 97.62 92 PRO A CA 1
ATOM 689 C C . PRO A 1 92 ? -4.080 10.847 0.938 1.00 97.62 92 PRO A C 1
ATOM 691 O O . PRO A 1 92 ? -3.848 9.638 1.039 1.00 97.62 92 PRO A O 1
ATOM 694 N N . ASN A 1 93 ? -4.032 11.690 1.969 1.00 97.88 93 ASN A N 1
ATOM 695 C CA . ASN A 1 93 ? -3.664 11.326 3.337 1.00 97.88 93 ASN A CA 1
ATOM 696 C C . ASN A 1 93 ? -2.226 10.811 3.524 1.00 97.88 93 ASN A C 1
ATOM 698 O O . ASN A 1 93 ? -1.894 10.318 4.608 1.00 97.88 93 ASN A O 1
ATOM 702 N N . TRP A 1 94 ? -1.350 10.937 2.518 1.00 98.50 94 TRP A N 1
ATOM 703 C CA . TRP A 1 94 ? 0.076 10.722 2.740 1.00 98.50 94 TRP A CA 1
ATOM 704 C C . TRP A 1 94 ? 0.581 11.636 3.855 1.00 98.50 94 TRP A C 1
ATOM 706 O O . TRP A 1 94 ? 0.303 12.835 3.873 1.00 98.50 94 TRP A O 1
ATOM 716 N N . THR A 1 95 ? 1.299 11.051 4.814 1.00 98.00 95 THR A N 1
ATOM 717 C CA . THR A 1 95 ? 1.833 11.783 5.961 1.00 98.00 95 THR A CA 1
ATOM 718 C C . THR A 1 95 ? 3.360 11.649 5.996 1.00 98.00 95 THR A C 1
ATOM 720 O O . THR A 1 95 ? 3.858 10.522 6.034 1.00 98.00 95 THR A O 1
ATOM 723 N N . PRO A 1 96 ? 4.129 12.757 6.016 1.00 95.62 96 PRO A N 1
ATOM 724 C CA . PRO A 1 96 ? 5.594 12.702 6.071 1.00 95.62 96 PRO A CA 1
ATOM 725 C C . PRO A 1 96 ? 6.114 12.102 7.382 1.00 95.62 96 PRO A C 1
ATOM 727 O O . PRO A 1 96 ? 7.107 11.376 7.373 1.00 95.62 96 PRO A O 1
ATOM 730 N N . ASN A 1 97 ? 5.410 12.368 8.486 1.00 91.00 97 ASN A N 1
ATOM 731 C CA . ASN A 1 97 ? 5.791 11.971 9.837 1.00 91.00 97 ASN A CA 1
ATOM 732 C C . ASN A 1 97 ? 4.689 11.081 10.455 1.00 91.00 97 ASN A C 1
ATOM 734 O O . ASN A 1 97 ? 3.545 11.540 10.554 1.00 91.00 97 ASN A O 1
ATOM 738 N N . PRO A 1 98 ? 4.999 9.825 10.832 1.00 85.31 98 PRO A N 1
ATOM 739 C CA . PRO A 1 98 ? 4.034 8.865 11.375 1.00 85.31 98 PRO A CA 1
ATOM 740 C C . PRO A 1 98 ? 3.223 9.333 12.591 1.00 85.31 98 PRO A C 1
ATOM 742 O O . PRO A 1 98 ? 3.701 10.172 13.380 1.00 85.31 98 PRO A O 1
#

Radius of gyration: 12.68 Å; chains: 1; bounding box: 31×25×30 Å

pLDDT: mean 97.78, std 1.7, range [85.31, 98.88]

Foldseek 3Di:
DELVLDDDDDQDFPDFDDLFVVCSNPDDDDDYPDAPQPHERDPSNVVSVVVVQVVCCVVVSAPPLHADEFSCLRDVDCPPHDRHRVVCCPDPRHDPHD